Protein AF-A0A9P3LMH1-F1 (afdb_monomer)

Secondary structure (DSSP, 8-state):
-PPP--S---EEEEES--SSHHHHHHHHTTTT-STT---EEEEE--GGGTT--TTS--S----------------PPPPPPPPHHHHHHHHHHHHHTTTTTTSTT--------PPPPP-TTSTTTTHHHHHH-SS-HHHHHHHHHT--GGGGSGGGS---

pLDDT: mean 74.96, std 19.26, range [33.69, 95.25]

Foldseek 3Di:
DDDDLDPDAQEAEAEEQDQAPVVQVVSQVSHPPDPPGHHYYHYHYDLVLQLDQQPPPPDDDPPPPPPDDPDDDDDPDDPDDDDPVSVVSSVVRSLQLPSCDPHPVNSPDQDPDDQRDQDCPDSHRRSSSLSSGSDDSVVVVCCSPVVDCVVVVPVPPDDD

Radius of gyration: 19.28 Å; Cα contacts (8 Å, |Δi|>4): 158; chains: 1; bounding box: 40×36×68 Å

Nearest PDB structures (foldseek):
  5vu3-assembly2_B  TM=3.969E-01  e=2.139E+00  Enterobacter cloacae subsp. cloacae ATCC 13047
  6l19-assembly1_B  TM=3.923E-01  e=4.124E+00  Enterobacter asburiae

Organism: NCBI:txid48140

Sequence (160 aa):
MQGCNIHDINVVVQWKLPGTLSNFIQRAGHAARGSDRRGLAVLLVEPSVYPIILGETITGKQRRKRGKRRGKGKQAAAPPPRTKEESAESKAYARLHGGERGGIGRRDIVFAGVQTSLNLNADDEGLCTFVQTTQCRRKVWVEVFDGNPEHLRESHIAAP

Mean predicted aligned error: 12.55 Å

InterPro domains:
  IPR027417 P-loop containing nucleoside triphosphate hydrolase [G3DSA:3.40.50.300] (1-158)
  IPR027417 P-loop containing nucleoside triphosphate hydrolase [SSF52540] (2-48)

Solvent-accessible surface area (backbone atoms only — not comparable to full-atom values): 10271 Å² total; per-residue (Å²): 131,85,77,85,86,70,78,86,33,46,66,31,77,41,76,47,80,61,77,28,33,65,64,45,52,58,51,37,59,46,20,27,74,49,98,91,49,77,46,44,65,45,80,45,68,63,67,83,59,34,45,61,69,75,84,78,68,92,64,92,68,81,81,72,83,73,75,94,68,95,68,97,70,83,84,74,77,76,78,82,84,76,52,74,63,60,56,48,50,29,49,53,48,9,50,58,31,42,57,42,43,86,39,97,81,61,50,63,78,73,50,96,62,90,68,64,63,76,43,73,87,41,89,31,50,29,36,68,36,57,64,36,40,59,63,64,58,66,57,54,47,42,58,70,76,60,73,54,82,70,74,71,66,63,79,79,73,81,78,135

Structure (mmCIF, N/CA/C/O backbone):
data_AF-A0A9P3LMH1-F1
#
_entry.id   AF-A0A9P3LMH1-F1
#
loop_
_atom_site.group_PDB
_atom_site.id
_atom_site.type_symbol
_atom_site.label_atom_id
_atom_site.label_alt_id
_atom_site.label_comp_id
_atom_site.label_asym_id
_atom_site.label_entity_id
_atom_site.label_seq_id
_atom_site.pdbx_PDB_ins_code
_atom_site.Cartn_x
_atom_site.Cartn_y
_atom_site.Cartn_z
_atom_site.occupancy
_atom_site.B_iso_or_equiv
_atom_site.auth_seq_id
_atom_site.auth_comp_id
_atom_site.auth_asym_id
_atom_site.auth_atom_id
_atom_site.pdbx_PDB_model_num
ATOM 1 N N . MET A 1 1 ? -21.937 16.255 2.692 1.00 36.47 1 MET A N 1
ATOM 2 C CA . MET A 1 1 ? -22.901 15.325 3.318 1.00 36.47 1 MET A CA 1
ATOM 3 C C . MET A 1 1 ? -22.155 14.512 4.357 1.00 36.47 1 MET A C 1
ATOM 5 O O . MET A 1 1 ? -21.104 13.979 4.025 1.00 36.47 1 MET A O 1
ATOM 9 N N . GLN A 1 2 ? -22.643 14.467 5.593 1.00 58.66 2 GLN A N 1
ATOM 10 C CA . GLN A 1 2 ? -22.086 13.595 6.629 1.00 58.66 2 GLN A CA 1
ATOM 11 C C . GLN A 1 2 ? -22.596 12.170 6.372 1.00 58.66 2 GLN A C 1
ATOM 13 O O . GLN A 1 2 ? -23.788 11.973 6.146 1.00 58.66 2 GLN A O 1
ATOM 18 N N . GLY A 1 3 ? -21.682 11.202 6.287 1.00 64.19 3 GLY A N 1
ATOM 19 C CA . GLY A 1 3 ? -22.019 9.803 6.023 1.00 64.19 3 GLY A CA 1
ATOM 20 C C . GLY A 1 3 ? -22.787 9.175 7.187 1.00 64.19 3 GLY A C 1
ATOM 21 O O . GLY A 1 3 ? -22.566 9.524 8.343 1.00 64.19 3 GLY A O 1
ATOM 22 N N . CYS A 1 4 ? -23.689 8.244 6.877 1.00 69.31 4 CYS A N 1
ATOM 23 C CA . CYS A 1 4 ? -24.412 7.466 7.879 1.00 69.31 4 CYS A CA 1
ATOM 24 C C . CYS A 1 4 ? -23.428 6.590 8.678 1.00 69.31 4 CYS A C 1
ATOM 26 O O . CYS A 1 4 ? -22.604 5.885 8.092 1.00 69.31 4 CYS A O 1
ATOM 28 N N . ASN A 1 5 ? -23.496 6.651 10.011 1.00 73.12 5 ASN A N 1
ATOM 29 C CA . ASN A 1 5 ? -22.673 5.835 10.899 1.00 73.12 5 ASN A CA 1
ATOM 30 C C . ASN A 1 5 ? -23.270 4.427 11.011 1.00 73.12 5 ASN A C 1
ATOM 32 O O . ASN A 1 5 ? -24.232 4.213 11.743 1.00 73.12 5 ASN A O 1
ATOM 36 N N . ILE A 1 6 ? -22.699 3.476 10.278 1.00 77.50 6 ILE A N 1
ATOM 37 C CA . ILE A 1 6 ? -23.088 2.068 10.364 1.00 77.50 6 ILE A CA 1
ATOM 38 C C . ILE A 1 6 ? -22.314 1.444 11.526 1.00 77.50 6 ILE A C 1
ATOM 40 O O . ILE A 1 6 ? -2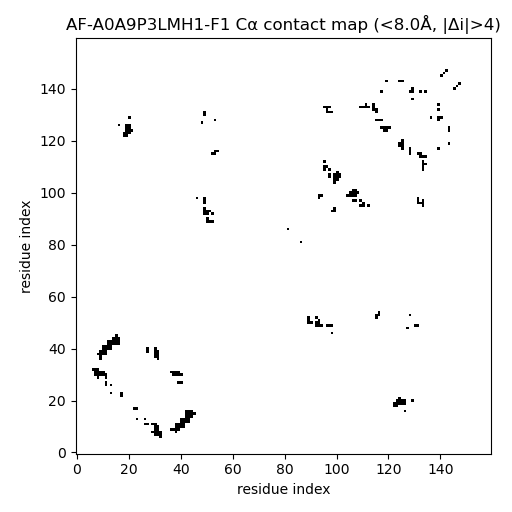1.082 1.373 11.500 1.00 77.50 6 ILE A O 1
ATOM 44 N N . HIS A 1 7 ? -23.044 1.027 12.554 1.00 73.50 7 HIS A N 1
ATOM 45 C CA . HIS A 1 7 ? -22.484 0.276 13.670 1.00 73.50 7 HIS A CA 1
ATOM 46 C C . HIS A 1 7 ? -22.132 -1.154 13.220 1.00 73.50 7 HIS A C 1
ATOM 48 O O . HIS A 1 7 ? -22.687 -1.661 12.249 1.00 73.50 7 HIS A O 1
ATOM 54 N N . ASP A 1 8 ? -21.195 -1.796 13.918 1.00 79.56 8 ASP A N 1
ATOM 55 C CA . ASP A 1 8 ? -20.908 -3.233 13.781 1.00 79.56 8 ASP A CA 1
ATOM 56 C C . ASP A 1 8 ? -20.299 -3.704 12.448 1.00 79.56 8 ASP A C 1
ATOM 58 O O . ASP A 1 8 ? -20.473 -4.848 12.036 1.00 79.56 8 ASP A O 1
ATOM 62 N N . ILE A 1 9 ? -19.508 -2.867 11.775 1.00 87.56 9 ILE A N 1
ATOM 63 C CA . ILE A 1 9 ? -18.751 -3.324 10.602 1.00 87.56 9 ILE A CA 1
ATOM 64 C C . ILE A 1 9 ? -17.554 -4.168 11.060 1.00 87.56 9 ILE A C 1
ATOM 66 O O . ILE A 1 9 ? -16.615 -3.648 11.656 1.00 87.56 9 ILE A O 1
ATOM 70 N N . ASN A 1 10 ? -17.532 -5.463 10.741 1.00 90.12 10 ASN A N 1
ATOM 71 C CA . ASN A 1 10 ? -16.363 -6.320 10.990 1.00 90.12 10 ASN A CA 1
ATOM 72 C C . ASN A 1 10 ? -15.321 -6.257 9.867 1.00 90.12 10 ASN A C 1
ATOM 74 O O . ASN A 1 10 ? -14.128 -6.432 10.117 1.00 90.12 10 ASN A O 1
ATOM 78 N N . VAL A 1 11 ? -15.760 -6.033 8.626 1.00 93.00 11 VAL A N 1
ATOM 79 C CA . VAL A 1 11 ? -14.894 -6.087 7.446 1.00 93.00 11 VAL A CA 1
ATOM 80 C C . VAL A 1 11 ? -15.155 -4.896 6.540 1.00 93.00 11 VAL A C 1
ATOM 82 O O . VAL A 1 11 ? -16.292 -4.626 6.161 1.00 93.00 11 VAL A O 1
ATOM 85 N N . VAL A 1 12 ? -14.083 -4.218 6.143 1.00 93.00 12 VAL A N 1
ATOM 86 C CA . VAL A 1 12 ? -14.101 -3.170 5.124 1.00 93.00 12 VAL A CA 1
ATOM 87 C C . VAL A 1 12 ? -13.293 -3.654 3.935 1.00 93.00 12 VAL A C 1
ATOM 89 O O . VAL A 1 12 ? -12.096 -3.909 4.049 1.00 93.00 12 VAL A O 1
ATOM 92 N N . VAL A 1 13 ? -13.940 -3.761 2.778 1.00 95.12 13 VAL A N 1
ATOM 93 C CA . VAL A 1 13 ? -13.266 -4.075 1.517 1.00 95.12 13 VAL A CA 1
ATOM 94 C C . VAL A 1 13 ? -13.266 -2.828 0.646 1.00 95.12 13 VAL A C 1
ATOM 96 O O . VAL A 1 13 ? -14.302 -2.394 0.146 1.00 95.12 13 VAL A O 1
ATOM 99 N N . GLN A 1 14 ? -12.087 -2.247 0.455 1.00 95.25 14 GLN A N 1
ATOM 100 C CA . GLN A 1 14 ? -11.874 -1.139 -0.459 1.00 95.25 14 GLN A CA 1
ATOM 101 C C . GLN A 1 14 ? -11.471 -1.690 -1.828 1.00 95.25 14 GLN A C 1
ATOM 103 O O . GLN A 1 14 ? -10.375 -2.221 -2.005 1.00 95.25 14 GLN A O 1
ATOM 108 N N . TRP A 1 15 ? -12.354 -1.542 -2.815 1.00 93.62 15 TRP A N 1
ATOM 109 C CA . TRP A 1 15 ? -12.043 -1.838 -4.212 1.00 93.62 15 TRP A CA 1
ATOM 110 C C . TRP A 1 15 ? -11.380 -0.638 -4.888 1.00 93.62 15 TRP A C 1
ATOM 112 O O . TRP A 1 15 ? -11.916 0.471 -4.835 1.00 93.62 15 TRP A O 1
ATOM 122 N N . LYS A 1 16 ? -10.262 -0.883 -5.581 1.00 90.38 16 LYS A N 1
ATOM 123 C CA . LYS A 1 16 ? -9.396 0.126 -6.213 1.00 90.38 16 LYS A CA 1
ATOM 124 C C . LYS A 1 16 ? -8.760 1.089 -5.214 1.00 90.38 16 LYS A C 1
ATOM 126 O O . LYS A 1 16 ? -9.196 1.233 -4.073 1.00 90.38 16 LYS A O 1
ATOM 131 N N . LEU A 1 17 ? -7.723 1.777 -5.689 1.00 90.31 17 LEU A N 1
ATOM 132 C CA . LEU A 1 17 ? -7.087 2.843 -4.931 1.00 90.31 17 LEU A CA 1
ATOM 133 C C . LEU A 1 17 ? -8.087 3.979 -4.674 1.00 90.31 17 LEU A C 1
ATOM 135 O O . LEU A 1 17 ? -8.677 4.488 -5.636 1.00 90.31 17 LEU A O 1
ATOM 139 N N . PRO A 1 18 ? -8.289 4.383 -3.409 1.00 92.06 18 PRO A N 1
ATOM 140 C CA . PRO A 1 18 ? -8.939 5.649 -3.112 1.00 92.06 18 PRO A CA 1
ATOM 141 C C . PRO A 1 18 ? -8.068 6.826 -3.568 1.00 92.06 18 PRO A C 1
ATOM 143 O O . PRO A 1 18 ? -6.934 6.648 -4.001 1.00 92.06 18 PRO A O 1
ATOM 146 N N . GLY A 1 19 ? -8.620 8.040 -3.492 1.00 89.31 19 GLY A N 1
ATOM 147 C CA . GLY A 1 19 ? -7.892 9.244 -3.898 1.00 89.31 19 GLY A CA 1
ATOM 148 C C . GLY A 1 19 ? -6.639 9.497 -3.062 1.00 89.31 19 GLY A C 1
ATOM 149 O O . GLY A 1 19 ? -5.652 9.965 -3.609 1.00 89.31 19 GLY A O 1
ATOM 150 N N . THR A 1 20 ? -6.678 9.147 -1.773 1.00 92.88 20 THR A N 1
ATOM 151 C CA . THR A 1 20 ? -5.577 9.370 -0.828 1.00 92.88 20 THR A CA 1
ATOM 152 C C . THR A 1 20 ? -5.471 8.246 0.200 1.00 92.88 20 THR A C 1
ATOM 154 O O . THR A 1 20 ? -6.425 7.473 0.381 1.00 92.88 20 THR A O 1
ATOM 157 N N . LEU A 1 21 ? -4.336 8.157 0.898 1.00 92.56 21 LEU A N 1
ATOM 158 C CA . LEU A 1 21 ? -4.155 7.212 1.999 1.00 92.56 21 LEU A CA 1
ATOM 159 C C . LEU A 1 21 ? -5.115 7.497 3.165 1.00 92.56 21 LEU A C 1
ATOM 161 O O . LEU A 1 21 ? -5.736 6.558 3.664 1.00 92.56 21 LEU A O 1
ATOM 165 N N . SER A 1 22 ? -5.346 8.760 3.534 1.00 92.12 22 SER A N 1
ATOM 166 C CA . SER A 1 22 ? -6.313 9.138 4.579 1.00 92.12 22 SER A CA 1
ATOM 167 C C . SER A 1 22 ? -7.711 8.605 4.294 1.00 92.12 22 SER A C 1
ATOM 169 O O . SER A 1 22 ? -8.362 8.057 5.181 1.00 92.12 22 SER A O 1
ATOM 171 N N . ASN A 1 23 ? -8.158 8.684 3.037 1.00 92.31 23 ASN A N 1
ATOM 172 C CA . ASN A 1 23 ? -9.454 8.139 2.635 1.00 92.31 23 ASN A CA 1
ATOM 173 C C . ASN A 1 23 ? -9.546 6.624 2.873 1.00 92.31 23 ASN A C 1
ATOM 175 O O . ASN A 1 23 ? -10.614 6.123 3.226 1.00 92.31 23 ASN A O 1
ATOM 179 N N . PHE A 1 24 ? -8.452 5.883 2.670 1.00 93.62 24 PHE A N 1
ATOM 180 C CA . PHE A 1 24 ? -8.409 4.459 2.997 1.00 93.62 24 PHE A CA 1
ATOM 181 C C . PHE A 1 24 ? -8.434 4.232 4.509 1.00 93.62 24 PHE A C 1
ATOM 183 O O . PHE A 1 24 ? -9.238 3.431 4.978 1.00 93.62 24 PHE A O 1
ATOM 190 N N . ILE A 1 25 ? -7.591 4.938 5.268 1.00 92.00 25 ILE A N 1
ATOM 191 C CA . ILE A 1 25 ? -7.462 4.756 6.720 1.00 92.00 25 ILE A CA 1
ATOM 192 C C . ILE A 1 25 ? -8.764 5.100 7.443 1.00 92.00 25 ILE A C 1
ATOM 194 O O . ILE A 1 25 ? -9.202 4.338 8.298 1.00 92.00 25 ILE A O 1
ATOM 198 N N . GLN A 1 26 ? -9.446 6.175 7.048 1.00 89.94 26 GLN A N 1
ATOM 199 C CA . GLN A 1 26 ? -10.761 6.520 7.591 1.00 89.94 26 GLN A CA 1
ATOM 200 C C . GLN A 1 26 ? -11.778 5.398 7.348 1.00 89.94 26 GLN A C 1
ATOM 202 O O . GLN A 1 26 ? -12.493 5.008 8.267 1.00 89.94 26 GLN A O 1
ATOM 207 N N . ARG A 1 27 ? -11.800 4.817 6.137 1.00 90.75 27 ARG A N 1
ATOM 208 C CA . ARG A 1 27 ? -12.651 3.658 5.811 1.00 90.75 27 ARG A CA 1
ATOM 209 C C . ARG A 1 27 ? -12.276 2.436 6.637 1.00 90.75 27 ARG A C 1
ATOM 211 O O . ARG A 1 27 ? -13.156 1.805 7.203 1.00 90.75 27 ARG A O 1
ATOM 218 N N . ALA A 1 28 ? -10.988 2.125 6.738 1.00 90.56 28 ALA A N 1
ATOM 219 C CA . ALA A 1 28 ? -10.481 1.026 7.550 1.00 90.56 28 ALA A CA 1
ATOM 220 C C . ALA A 1 28 ? -10.845 1.197 9.035 1.00 90.56 28 ALA A C 1
ATOM 222 O O . ALA A 1 28 ? -11.202 0.219 9.679 1.00 90.56 28 ALA A O 1
ATOM 223 N N . GLY A 1 29 ? -10.847 2.432 9.544 1.00 88.31 29 GLY A N 1
ATOM 224 C CA . GLY A 1 29 ? -11.252 2.778 10.909 1.00 88.31 29 GLY A CA 1
ATOM 225 C C . GLY A 1 29 ? -12.746 2.604 11.203 1.00 88.31 29 GLY A C 1
ATOM 226 O O . GLY A 1 29 ? -13.149 2.669 12.363 1.00 88.31 29 GLY A O 1
ATOM 227 N N . HIS A 1 30 ? -13.581 2.357 10.187 1.00 86.44 30 HIS A N 1
ATOM 228 C CA . HIS A 1 30 ? -14.950 1.891 10.416 1.00 86.44 30 HIS A CA 1
ATOM 229 C C . HIS A 1 30 ? -15.009 0.401 10.774 1.00 86.44 30 HIS A C 1
ATOM 231 O O . HIS A 1 30 ? -15.976 -0.014 11.412 1.00 86.44 30 HIS A O 1
ATOM 237 N N . ALA A 1 31 ? -14.001 -0.398 10.402 1.00 89.44 31 ALA A N 1
ATOM 238 C CA . ALA A 1 31 ? -13.932 -1.793 10.815 1.00 89.44 31 ALA A CA 1
ATOM 239 C C . ALA A 1 31 ? -13.631 -1.877 12.319 1.00 89.44 31 ALA A C 1
ATOM 241 O O . ALA A 1 31 ? -12.673 -1.280 12.801 1.00 89.44 31 ALA A O 1
ATOM 242 N N . ALA A 1 32 ? -14.439 -2.647 13.046 1.00 79.94 32 ALA A N 1
ATOM 243 C CA . ALA A 1 32 ? -14.337 -2.874 14.484 1.00 79.94 32 ALA A CA 1
ATOM 244 C C . ALA A 1 32 ? -14.276 -1.598 15.334 1.00 79.94 32 ALA A C 1
ATOM 246 O O . ALA A 1 32 ? -13.415 -1.439 16.197 1.00 79.94 32 ALA A O 1
ATOM 247 N N . ARG A 1 33 ? -15.258 -0.709 15.153 1.00 74.81 33 ARG A N 1
ATOM 248 C CA . ARG A 1 33 ? -15.560 0.325 16.151 1.00 74.81 33 ARG A CA 1
ATOM 249 C C . ARG A 1 33 ? -16.047 -0.329 17.455 1.00 74.81 33 ARG A C 1
ATOM 251 O O . ARG A 1 33 ? -17.237 -0.572 17.616 1.00 74.81 33 ARG A O 1
ATOM 258 N N . GLY A 1 34 ? -15.116 -0.641 18.355 1.00 71.44 34 GLY A N 1
ATOM 259 C CA . GLY A 1 34 ? -15.367 -1.206 19.685 1.00 71.44 34 GLY A CA 1
ATOM 260 C C . GLY A 1 34 ? -14.107 -1.853 20.262 1.00 71.44 34 GLY A C 1
ATOM 261 O O . GLY A 1 34 ? -13.391 -2.545 19.545 1.00 71.44 34 GLY A O 1
ATOM 262 N N . SER A 1 35 ? -13.825 -1.635 21.549 1.00 72.44 35 SER A N 1
ATOM 263 C CA . SER A 1 35 ? -12.603 -2.119 22.214 1.00 72.44 35 SER A CA 1
ATOM 264 C C . SER A 1 35 ? -12.498 -3.647 22.309 1.00 72.44 35 SER A C 1
ATOM 266 O O . SER A 1 35 ? -11.393 -4.156 22.477 1.00 72.44 35 SER A O 1
ATOM 268 N N . ASP A 1 36 ? -13.608 -4.382 22.166 1.00 84.31 36 ASP A N 1
ATOM 269 C CA . ASP A 1 36 ? -13.629 -5.854 22.195 1.00 84.31 36 ASP A CA 1
ATOM 270 C C . ASP A 1 36 ? -13.618 -6.516 20.804 1.00 84.31 36 ASP A C 1
ATOM 272 O O . ASP A 1 36 ? -13.604 -7.745 20.696 1.00 84.31 36 ASP A O 1
ATOM 276 N N . ARG A 1 37 ? -13.590 -5.723 19.722 1.00 80.38 37 ARG A N 1
ATOM 277 C CA . ARG A 1 37 ? -13.770 -6.234 18.357 1.00 80.38 37 ARG A CA 1
ATOM 278 C C . ARG A 1 37 ? -12.486 -6.195 17.555 1.00 80.38 37 ARG A C 1
ATOM 280 O O . ARG A 1 37 ? -11.687 -5.269 17.634 1.00 80.38 37 ARG A O 1
ATOM 287 N N . ARG A 1 38 ? -12.315 -7.208 16.706 1.00 86.31 38 ARG A N 1
ATOM 288 C CA . ARG A 1 38 ? -11.261 -7.243 15.687 1.00 86.31 38 ARG A CA 1
ATOM 289 C C . ARG A 1 38 ? -11.880 -6.980 14.326 1.00 86.31 38 ARG A C 1
ATOM 291 O O . ARG A 1 38 ? -12.867 -7.617 13.959 1.00 86.31 38 ARG A O 1
ATOM 298 N N . GLY A 1 39 ? -11.301 -6.030 13.604 1.00 89.25 39 GLY A N 1
ATOM 299 C CA . GLY A 1 39 ? -11.754 -5.609 12.285 1.00 89.25 39 GLY A CA 1
ATOM 300 C C . GLY A 1 39 ? -10.733 -5.983 11.227 1.00 89.25 39 GLY A C 1
ATOM 301 O O . GLY A 1 39 ? -9.530 -5.984 11.494 1.00 89.25 39 GLY A O 1
ATOM 302 N N . LEU A 1 40 ? -11.204 -6.291 10.023 1.00 91.69 40 LEU A N 1
ATOM 303 C CA . LEU A 1 40 ? -10.345 -6.534 8.871 1.00 91.69 40 LEU A CA 1
ATOM 304 C C . LEU A 1 40 ? -10.582 -5.461 7.810 1.00 91.69 40 LEU A C 1
ATOM 306 O O . LEU A 1 40 ? -11.698 -5.291 7.325 1.00 91.69 40 LEU A O 1
ATOM 310 N N . ALA A 1 41 ? -9.516 -4.777 7.406 1.00 93.19 41 ALA A N 1
ATOM 311 C CA . ALA A 1 41 ? -9.532 -3.879 6.260 1.00 93.19 41 ALA A CA 1
ATOM 312 C C . ALA A 1 41 ? -8.735 -4.502 5.108 1.00 93.19 41 ALA A C 1
ATOM 314 O O . ALA A 1 41 ? -7.544 -4.782 5.243 1.00 93.19 41 ALA A O 1
ATOM 315 N N . VAL A 1 42 ? -9.393 -4.709 3.970 1.00 93.69 42 VAL A N 1
ATOM 316 C CA . VAL A 1 42 ? -8.796 -5.272 2.755 1.00 93.69 42 VAL A CA 1
ATOM 317 C C . VAL A 1 42 ? -8.783 -4.202 1.673 1.00 93.69 42 VAL A C 1
ATOM 319 O O . VAL A 1 42 ? -9.829 -3.666 1.315 1.00 93.69 42 VAL A O 1
ATOM 322 N N . LEU A 1 43 ? -7.606 -3.910 1.122 1.00 94.06 43 LEU A N 1
ATOM 323 C CA . LEU A 1 43 ? -7.446 -3.031 -0.034 1.00 94.06 43 LEU A CA 1
ATOM 324 C C . LEU A 1 43 ? -7.135 -3.872 -1.274 1.00 94.06 43 LEU A C 1
ATOM 326 O O . LEU A 1 43 ? -6.064 -4.466 -1.374 1.00 94.06 43 LEU A O 1
ATOM 330 N N . LEU A 1 44 ? -8.068 -3.911 -2.224 1.00 92.62 44 LEU A N 1
ATOM 331 C CA . LEU A 1 44 ? -7.908 -4.610 -3.496 1.00 92.62 44 LEU A CA 1
ATOM 332 C C . LEU A 1 44 ? -7.423 -3.632 -4.568 1.00 92.62 44 LEU A C 1
ATOM 334 O O . LEU A 1 44 ? -8.120 -2.675 -4.916 1.00 92.62 44 LEU A O 1
ATOM 338 N N . VAL A 1 45 ? -6.230 -3.882 -5.106 1.00 91.38 45 VAL A N 1
ATOM 339 C CA . VAL A 1 45 ? -5.531 -2.964 -6.014 1.00 91.38 45 VAL A CA 1
ATOM 340 C C . VAL A 1 45 ? -5.352 -3.586 -7.398 1.00 91.38 45 VAL A C 1
ATOM 342 O O . VAL A 1 45 ? -5.126 -4.786 -7.527 1.00 91.38 45 VAL A O 1
ATOM 345 N N . GLU A 1 46 ? -5.442 -2.768 -8.453 1.00 90.12 46 GLU A N 1
ATOM 346 C CA . GLU A 1 46 ? -5.157 -3.227 -9.816 1.00 90.12 46 GLU A CA 1
ATOM 347 C C . GLU A 1 46 ? -3.651 -3.541 -9.987 1.00 90.12 46 GLU A C 1
ATOM 349 O O . GLU A 1 46 ? -2.811 -2.748 -9.550 1.00 90.12 46 GLU A O 1
ATOM 354 N N . PRO A 1 47 ? -3.274 -4.619 -10.706 1.00 87.00 47 PRO A N 1
ATOM 355 C CA . PRO A 1 47 ? -1.869 -4.990 -10.919 1.00 87.00 47 PRO A CA 1
ATOM 356 C C . PRO A 1 47 ? -1.001 -3.885 -11.537 1.00 87.00 47 PRO A C 1
ATOM 358 O O . PRO A 1 47 ? 0.210 -3.852 -11.336 1.00 87.00 47 PRO A O 1
ATOM 361 N N . SER A 1 48 ? -1.611 -2.945 -12.267 1.00 86.94 48 SER A N 1
ATOM 362 C CA . SER A 1 48 ? -0.920 -1.817 -12.900 1.00 86.94 48 SER A CA 1
ATOM 363 C C . SER A 1 48 ? -0.324 -0.804 -11.924 1.00 86.94 48 SER A C 1
ATOM 365 O O . SER A 1 48 ? 0.400 0.081 -12.370 1.00 86.94 48 SER A O 1
ATOM 367 N N . VAL A 1 49 ? -0.624 -0.905 -10.627 1.00 88.06 49 VAL A N 1
ATOM 368 C CA . VAL A 1 49 ? -0.046 -0.036 -9.592 1.00 88.06 49 VAL A CA 1
ATOM 369 C C . VAL A 1 49 ? 1.363 -0.483 -9.212 1.00 88.06 49 VAL A C 1
ATOM 371 O O . VAL A 1 49 ? 2.223 0.351 -8.973 1.00 88.06 49 VAL A O 1
ATOM 374 N N . TYR A 1 50 ? 1.645 -1.784 -9.209 1.00 88.38 50 TYR A N 1
ATOM 375 C CA . TYR A 1 50 ? 2.946 -2.323 -8.809 1.00 88.38 50 TYR A CA 1
ATOM 376 C C . TYR A 1 50 ? 4.151 -1.946 -9.690 1.00 88.38 50 TYR A C 1
ATOM 378 O O . TYR A 1 50 ? 5.224 -1.796 -9.123 1.00 88.38 50 TYR A O 1
ATOM 386 N N . PRO A 1 51 ? 4.048 -1.757 -11.022 1.00 85.75 51 PRO A N 1
ATOM 387 C CA . PRO A 1 51 ? 5.189 -1.352 -11.852 1.00 85.75 51 PRO A CA 1
ATOM 388 C C . PRO A 1 51 ? 5.526 0.151 -11.787 1.00 85.75 51 PRO A C 1
ATOM 390 O O . PRO A 1 51 ? 6.297 0.629 -12.616 1.00 85.75 51 PRO A O 1
ATOM 393 N N . ILE A 1 52 ? 4.910 0.927 -10.889 1.00 80.88 52 ILE A N 1
ATOM 394 C CA . ILE A 1 52 ? 5.177 2.366 -10.765 1.00 80.88 52 ILE A CA 1
ATOM 395 C C . ILE A 1 52 ? 6.418 2.557 -9.891 1.00 80.88 52 ILE A C 1
ATOM 397 O O . ILE A 1 52 ? 6.335 2.389 -8.679 1.00 80.88 52 ILE A O 1
ATOM 401 N N . ILE A 1 53 ? 7.543 2.929 -10.499 1.00 72.50 53 ILE A N 1
ATOM 402 C CA . ILE A 1 53 ? 8.766 3.297 -9.781 1.00 72.50 53 ILE A CA 1
ATOM 403 C C . ILE A 1 53 ? 8.616 4.754 -9.327 1.00 72.50 53 ILE A C 1
ATOM 405 O O . ILE A 1 53 ? 8.657 5.683 -10.139 1.00 72.50 53 ILE A O 1
ATOM 409 N N . LEU A 1 54 ? 8.377 4.963 -8.031 1.00 65.19 54 LEU A N 1
ATOM 410 C CA . LEU A 1 54 ? 8.277 6.305 -7.453 1.00 65.19 54 LEU A CA 1
ATOM 411 C C . LEU A 1 54 ? 9.691 6.898 -7.344 1.00 65.19 54 LEU A C 1
ATOM 413 O O . LEU A 1 54 ? 10.449 6.578 -6.436 1.00 65.19 54 LEU A O 1
ATOM 417 N N . GLY A 1 55 ? 10.057 7.708 -8.337 1.00 51.50 55 GLY A N 1
ATOM 418 C CA . GLY A 1 55 ? 11.384 8.321 -8.461 1.00 51.50 55 GLY A CA 1
ATOM 419 C C . GLY A 1 55 ? 11.647 8.969 -9.824 1.00 51.50 55 GLY A C 1
ATOM 420 O O . GLY A 1 55 ? 12.417 9.916 -9.900 1.00 51.50 55 GLY A O 1
ATOM 421 N N . GLU A 1 56 ? 10.939 8.547 -10.880 1.00 47.44 56 GLU A N 1
ATOM 422 C CA . GLU A 1 56 ? 11.115 9.092 -12.244 1.00 47.44 56 GLU A CA 1
ATOM 423 C C . GLU A 1 56 ? 9.907 9.880 -12.772 1.00 47.44 56 GLU A C 1
ATOM 425 O O . GLU A 1 56 ? 9.880 10.313 -13.920 1.00 47.44 56 GLU A O 1
ATOM 430 N N . THR A 1 57 ? 8.872 10.099 -11.957 1.00 37.69 57 THR A N 1
ATOM 431 C CA . THR A 1 57 ? 7.648 10.783 -12.412 1.00 37.69 57 THR A CA 1
ATOM 432 C C . THR A 1 57 ? 7.506 12.180 -11.810 1.00 37.69 57 THR A C 1
ATOM 434 O O . THR A 1 57 ? 6.494 12.500 -11.194 1.00 37.69 57 THR A O 1
ATOM 437 N N . ILE A 1 58 ? 8.468 13.066 -12.085 1.00 40.53 58 ILE A N 1
ATOM 438 C CA . ILE A 1 58 ? 8.113 14.470 -12.340 1.00 40.53 58 ILE A CA 1
ATOM 439 C C . ILE A 1 58 ? 7.566 14.497 -13.769 1.00 40.53 58 ILE A C 1
ATOM 441 O O . ILE A 1 58 ? 8.289 14.743 -14.721 1.00 40.53 58 ILE A O 1
ATOM 445 N N . THR A 1 59 ? 6.309 14.095 -13.938 1.00 33.69 59 THR A N 1
ATOM 446 C CA . THR A 1 59 ? 5.406 14.475 -15.042 1.00 33.69 59 THR A CA 1
ATOM 447 C C . THR A 1 59 ? 4.148 13.634 -14.900 1.00 33.69 59 THR A C 1
ATOM 449 O O . THR A 1 59 ? 4.034 12.508 -15.385 1.00 33.69 59 THR A O 1
ATOM 452 N N . GLY A 1 60 ? 3.187 14.194 -14.169 1.00 39.09 60 GLY A N 1
ATOM 453 C CA . GLY A 1 60 ? 1.910 13.568 -13.881 1.00 39.09 60 GLY A CA 1
ATOM 454 C C . GLY A 1 60 ? 1.234 13.003 -15.126 1.00 39.09 60 GLY A C 1
ATOM 455 O O . GLY A 1 60 ? 0.717 13.735 -15.963 1.00 39.09 60 GLY A O 1
ATOM 456 N N . LYS A 1 61 ? 1.175 11.677 -15.216 1.00 34.38 61 LYS A N 1
ATOM 457 C CA . LYS A 1 61 ? 0.172 10.965 -16.010 1.00 34.38 61 LYS A CA 1
ATOM 458 C C . LYS A 1 61 ? -0.252 9.722 -15.246 1.00 34.38 61 LYS A C 1
ATOM 460 O O . LYS A 1 61 ? 0.039 8.595 -15.643 1.00 34.38 61 LYS A O 1
ATOM 465 N N . GLN A 1 62 ? -1.037 9.923 -14.186 1.00 41.81 62 GLN A N 1
ATOM 466 C CA . GLN A 1 62 ? -2.020 8.909 -13.820 1.00 41.81 62 GLN A CA 1
ATOM 467 C C . GLN A 1 62 ? -2.813 8.579 -15.094 1.00 41.81 62 GLN A C 1
ATOM 469 O O . GLN A 1 62 ? -3.533 9.424 -15.634 1.00 41.81 62 GLN A O 1
ATOM 474 N N . ARG A 1 63 ? -2.653 7.357 -15.620 1.00 43.59 63 ARG A N 1
ATOM 475 C CA . ARG A 1 63 ? -3.470 6.839 -16.724 1.00 43.59 63 ARG A CA 1
ATOM 476 C C . ARG A 1 63 ? -4.900 6.669 -16.218 1.00 43.59 63 ARG A C 1
ATOM 478 O O . ARG A 1 63 ? -5.340 5.567 -15.904 1.00 43.59 63 ARG A O 1
ATOM 485 N N . ARG A 1 64 ? -5.658 7.764 -16.183 1.00 37.88 64 ARG A N 1
ATOM 486 C CA . ARG A 1 64 ? -7.117 7.714 -16.112 1.00 37.88 64 ARG A CA 1
ATOM 487 C C . ARG A 1 64 ? -7.593 6.963 -17.356 1.00 37.88 64 ARG A C 1
ATOM 489 O O . ARG A 1 64 ? -7.493 7.477 -18.470 1.00 37.88 64 ARG A O 1
ATOM 496 N N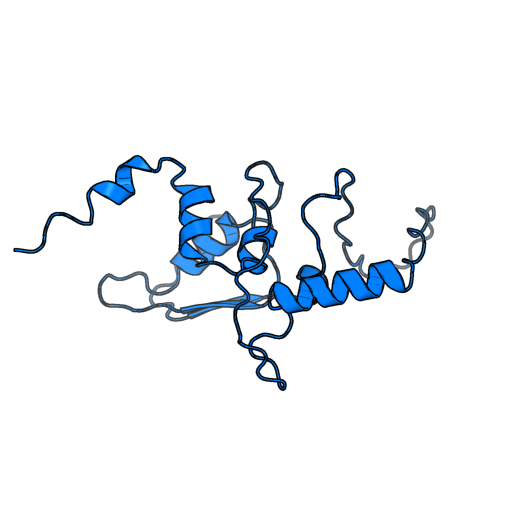 . LYS A 1 65 ? -8.100 5.735 -17.188 1.00 38.03 65 LYS A N 1
ATOM 497 C CA . LYS A 1 65 ? -8.893 5.052 -18.222 1.00 38.03 65 LYS A CA 1
ATOM 498 C C . LYS A 1 65 ? -10.129 5.915 -18.476 1.00 38.03 65 LYS A C 1
ATOM 500 O O . LYS A 1 65 ? -11.110 5.854 -17.741 1.00 38.03 65 LYS A O 1
ATOM 505 N N . ARG A 1 66 ? -10.053 6.777 -19.489 1.00 38.00 66 ARG A N 1
ATOM 506 C CA . ARG A 1 66 ? -11.172 7.597 -19.941 1.00 38.00 66 ARG A CA 1
ATOM 507 C C . ARG A 1 66 ? -12.195 6.647 -20.560 1.00 38.00 66 ARG A C 1
ATOM 509 O O . ARG A 1 66 ? -11.906 5.986 -21.555 1.00 38.00 66 ARG A O 1
ATOM 516 N N . GLY A 1 67 ? -13.361 6.540 -19.924 1.00 39.72 67 GLY A N 1
ATOM 517 C CA . GLY A 1 67 ? -14.504 5.815 -20.467 1.00 39.72 67 GLY A CA 1
ATOM 518 C C . GLY A 1 67 ? -14.773 6.252 -21.908 1.00 39.72 67 GLY A C 1
ATOM 519 O O . GLY A 1 67 ? -14.635 7.428 -22.255 1.00 39.72 67 GLY A O 1
ATOM 520 N N . LYS A 1 68 ? -15.108 5.280 -22.753 1.00 38.25 68 LYS A N 1
ATOM 521 C CA . LYS A 1 68 ? -15.320 5.418 -24.195 1.00 38.25 68 LYS A CA 1
ATOM 522 C C . LYS A 1 68 ? -16.543 6.310 -24.468 1.00 38.25 68 LYS A C 1
ATOM 524 O O . LYS A 1 68 ? -17.630 5.810 -24.720 1.00 38.25 68 LYS A O 1
ATOM 529 N N . ARG A 1 69 ? -16.385 7.637 -24.423 1.00 40.97 69 ARG A N 1
ATOM 530 C CA . ARG A 1 69 ? -17.349 8.585 -25.009 1.00 40.97 69 ARG A CA 1
ATOM 531 C C . ARG A 1 69 ? -16.821 8.993 -26.382 1.00 40.97 69 ARG A C 1
ATOM 533 O O . ARG A 1 69 ? -15.793 9.659 -26.479 1.00 40.97 69 ARG A O 1
ATOM 540 N N . ARG A 1 70 ? -17.509 8.540 -27.438 1.00 41.78 70 ARG A N 1
ATOM 541 C CA . ARG A 1 70 ? -17.336 9.020 -28.819 1.00 41.78 70 ARG A CA 1
ATOM 542 C C . ARG A 1 70 ? -17.592 10.529 -28.805 1.00 41.78 70 ARG A C 1
ATOM 544 O O . ARG A 1 70 ? -18.721 10.956 -28.612 1.00 41.78 70 ARG A O 1
ATOM 551 N N . GLY A 1 71 ? -16.536 11.316 -28.953 1.00 38.88 71 GLY A N 1
ATOM 552 C CA . GLY A 1 71 ? -16.590 12.771 -29.024 1.00 38.88 71 GLY A CA 1
ATOM 553 C C . GLY A 1 71 ? -15.363 13.264 -29.775 1.00 38.88 71 GLY A C 1
ATOM 554 O O . GLY A 1 71 ? -14.235 13.048 -29.343 1.00 38.88 71 GLY A O 1
ATOM 555 N N . LYS A 1 72 ? -15.603 13.845 -30.948 1.00 42.19 72 LYS A N 1
ATOM 556 C CA . LYS A 1 72 ? -14.616 14.347 -31.907 1.00 42.19 72 LYS A CA 1
ATOM 557 C C . LYS A 1 72 ? -13.893 15.544 -31.266 1.00 42.19 72 LYS A C 1
ATOM 559 O O . LYS A 1 72 ? -14.484 16.606 -31.130 1.00 42.19 72 LYS A O 1
ATOM 564 N N . GLY A 1 73 ? -12.650 15.371 -30.814 1.00 40.19 73 GLY A N 1
ATOM 565 C CA . GLY A 1 73 ? -11.884 16.452 -30.184 1.00 40.19 73 GLY A CA 1
ATOM 566 C C . GLY A 1 73 ? -10.422 16.084 -29.928 1.00 40.19 73 GLY A C 1
ATOM 567 O O . GLY A 1 73 ? -10.15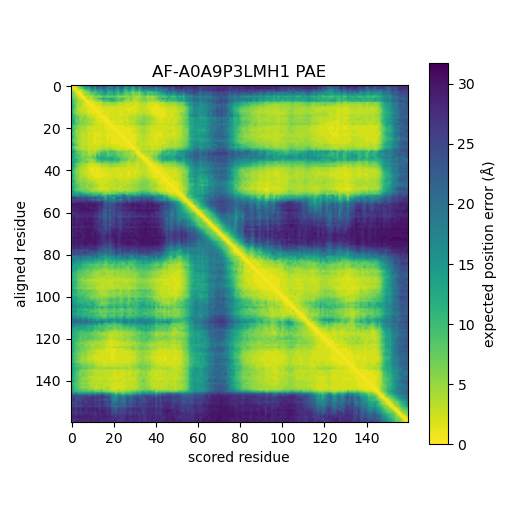8 15.149 -29.179 1.00 40.19 73 GLY A O 1
ATOM 568 N N . LYS A 1 74 ? -9.523 16.821 -30.599 1.00 40.06 74 LYS A N 1
ATOM 569 C CA . LYS A 1 74 ? -8.053 16.935 -30.469 1.00 40.06 74 LYS A CA 1
ATOM 570 C C . LYS A 1 74 ? -7.341 15.785 -29.732 1.00 40.06 74 LYS A C 1
ATOM 572 O O . LYS A 1 74 ? -7.366 15.686 -28.508 1.00 40.06 74 LYS A O 1
ATOM 577 N N . GLN A 1 75 ? -6.666 14.943 -30.515 1.00 42.38 75 GLN A N 1
ATOM 578 C CA . GLN A 1 75 ? -5.819 13.854 -30.036 1.00 42.38 75 GLN A CA 1
ATOM 579 C C . GLN A 1 75 ? -4.643 14.434 -29.237 1.00 42.38 75 GLN A C 1
ATOM 581 O O . GLN A 1 75 ? -3.720 15.008 -29.806 1.00 42.38 75 GLN A O 1
ATOM 586 N N . ALA A 1 76 ? -4.676 14.291 -27.912 1.00 45.97 76 ALA A N 1
ATOM 587 C CA . ALA A 1 76 ? -3.451 14.351 -27.130 1.00 45.97 76 ALA A CA 1
ATOM 588 C C . ALA A 1 76 ? -2.607 13.140 -27.544 1.00 45.97 76 ALA A C 1
ATOM 590 O O . ALA A 1 76 ? -3.097 12.009 -27.477 1.00 45.97 76 ALA A O 1
ATOM 591 N N . ALA A 1 77 ? -1.387 13.391 -28.021 1.00 48.91 77 ALA A N 1
ATOM 592 C CA . ALA A 1 77 ? -0.471 12.358 -28.483 1.00 48.91 77 ALA A CA 1
ATOM 593 C C . ALA A 1 77 ? -0.358 11.238 -27.438 1.00 48.91 77 ALA A C 1
ATOM 595 O O . ALA A 1 77 ? -0.130 11.491 -26.248 1.00 48.91 77 ALA A O 1
ATOM 596 N N . ALA A 1 78 ? -0.567 9.998 -27.887 1.00 52.91 78 ALA A N 1
ATOM 597 C CA . ALA A 1 78 ? -0.296 8.832 -27.065 1.00 52.91 78 ALA A CA 1
ATOM 598 C C . ALA A 1 78 ? 1.188 8.867 -26.654 1.00 52.91 78 ALA A C 1
ATOM 600 O O . ALA A 1 78 ? 2.029 9.211 -27.486 1.00 52.91 78 ALA A O 1
ATOM 601 N N . PRO A 1 79 ? 1.526 8.559 -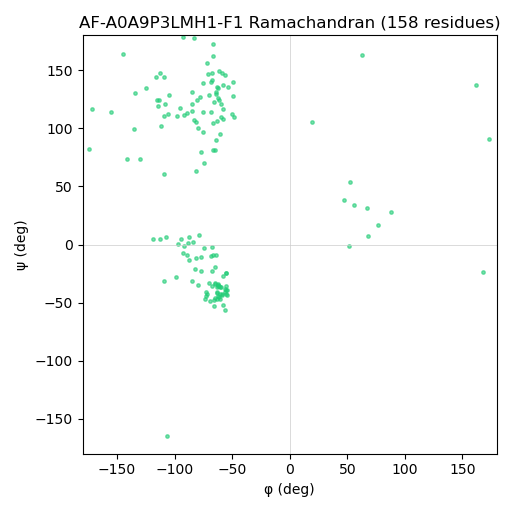25.389 1.00 59.25 79 PRO A N 1
ATOM 602 C CA . PRO A 1 79 ? 2.924 8.440 -25.000 1.00 59.25 79 PRO A CA 1
ATOM 603 C C . PRO A 1 79 ? 3.610 7.362 -25.857 1.00 59.25 79 PRO A C 1
ATOM 605 O O . PRO A 1 79 ? 2.940 6.397 -26.247 1.00 59.25 79 PRO A O 1
ATOM 608 N N . PRO A 1 80 ? 4.913 7.519 -26.151 1.00 64.88 80 PRO A N 1
ATOM 609 C CA . PRO A 1 80 ? 5.653 6.542 -26.936 1.00 64.88 80 PRO A CA 1
ATOM 610 C C . PRO A 1 80 ? 5.569 5.147 -26.289 1.00 64.88 80 PRO A C 1
ATOM 612 O O . PRO A 1 80 ? 5.477 5.037 -25.059 1.00 64.88 80 PRO A O 1
ATOM 615 N N . PRO A 1 81 ? 5.542 4.071 -27.095 1.00 68.25 81 PRO A N 1
ATOM 616 C CA . PRO A 1 81 ? 5.582 2.713 -26.573 1.00 68.25 81 PRO A CA 1
ATOM 617 C C . PRO A 1 81 ? 6.901 2.486 -25.821 1.00 68.25 81 PRO A C 1
ATOM 619 O O . PRO A 1 81 ? 7.962 2.854 -26.316 1.00 68.25 81 PRO A O 1
ATOM 622 N N . ARG A 1 82 ? 6.818 1.879 -24.631 1.00 71.50 82 ARG A N 1
ATOM 623 C CA . ARG A 1 82 ? 7.993 1.514 -23.822 1.00 71.50 82 ARG A CA 1
ATOM 624 C C . ARG A 1 82 ? 8.882 0.521 -24.563 1.00 71.50 82 ARG A C 1
ATOM 626 O O . ARG A 1 82 ? 8.367 -0.331 -25.299 1.00 71.50 82 ARG A O 1
ATOM 633 N N . THR A 1 83 ? 10.186 0.578 -24.314 1.00 82.31 83 THR A N 1
ATOM 634 C CA . THR A 1 83 ? 11.115 -0.443 -24.808 1.00 82.31 83 THR A CA 1
ATOM 635 C C . THR A 1 83 ? 10.847 -1.791 -24.122 1.00 82.31 83 THR A C 1
ATOM 637 O O . THR A 1 83 ? 10.174 -1.888 -23.087 1.00 82.31 83 THR A O 1
ATOM 640 N N . LYS A 1 84 ? 11.342 -2.883 -24.719 1.00 81.88 84 LYS A N 1
ATOM 641 C CA . LYS A 1 84 ? 11.211 -4.227 -24.125 1.00 81.88 84 LYS A CA 1
ATOM 642 C C . LYS A 1 84 ? 11.932 -4.319 -22.776 1.00 81.88 84 LYS A C 1
ATOM 644 O O . LYS A 1 84 ? 11.419 -4.982 -21.876 1.00 81.88 84 LYS A O 1
ATOM 649 N N . GLU A 1 85 ? 13.066 -3.636 -22.652 1.00 81.88 85 GLU A N 1
ATOM 650 C CA . GLU A 1 85 ? 13.892 -3.557 -21.442 1.00 81.88 85 GLU A CA 1
ATOM 651 C C . GLU A 1 85 ? 13.144 -2.834 -20.316 1.00 81.88 85 GLU A C 1
ATOM 653 O O . GLU A 1 85 ? 12.885 -3.441 -19.278 1.00 81.88 85 GLU A O 1
ATOM 658 N N . GLU A 1 86 ? 12.622 -1.628 -20.572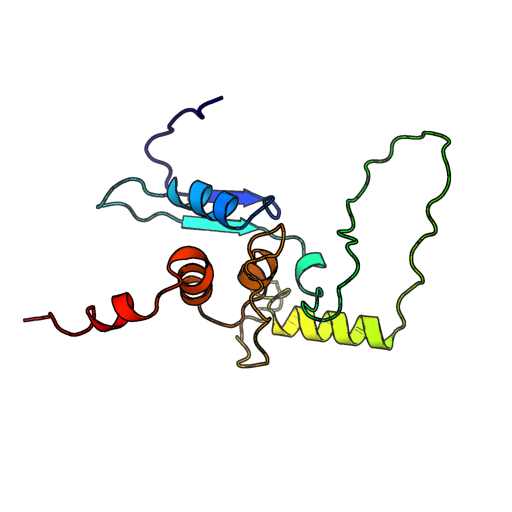 1.00 81.12 86 GLU A N 1
ATOM 659 C CA . GLU A 1 86 ? 11.805 -0.867 -19.609 1.00 81.12 86 GLU A CA 1
ATOM 660 C C . GLU A 1 86 ? 10.583 -1.666 -19.128 1.00 81.12 86 GLU A C 1
ATOM 662 O O . GLU A 1 86 ? 10.174 -1.618 -17.961 1.00 81.12 86 GLU A O 1
ATOM 667 N N . SER A 1 87 ? 9.957 -2.425 -20.036 1.00 82.12 87 SER A N 1
ATOM 668 C CA . SER A 1 87 ? 8.833 -3.286 -19.677 1.00 82.12 87 SER A CA 1
ATOM 669 C C . SER A 1 87 ? 9.253 -4.480 -18.818 1.00 82.12 87 SER A C 1
ATOM 671 O O . SER A 1 87 ? 8.425 -4.945 -18.028 1.00 82.12 87 SER A O 1
ATOM 673 N N . ALA A 1 88 ? 10.454 -5.025 -19.005 1.00 86.12 88 ALA A N 1
ATOM 674 C CA . ALA A 1 88 ? 10.964 -6.138 -18.213 1.00 86.12 88 ALA A CA 1
ATOM 675 C C . ALA A 1 88 ? 11.337 -5.670 -16.801 1.00 86.12 88 ALA A C 1
ATOM 677 O O . ALA A 1 88 ? 10.910 -6.289 -15.826 1.00 86.12 88 ALA A O 1
ATOM 678 N N . GLU A 1 89 ? 12.016 -4.530 -16.690 1.00 86.06 89 GLU A N 1
ATOM 679 C CA . GLU A 1 89 ? 12.369 -3.894 -1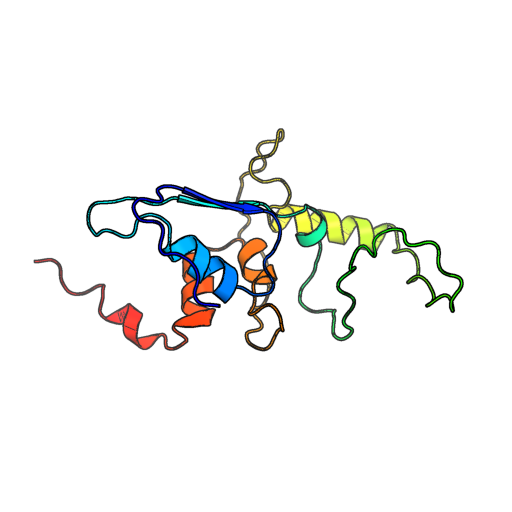5.416 1.00 86.06 89 GLU A CA 1
ATOM 680 C C . GLU A 1 89 ? 11.127 -3.522 -14.606 1.00 86.06 89 GLU A C 1
ATOM 682 O O . GLU A 1 89 ? 11.006 -3.904 -13.443 1.00 86.06 89 GLU A O 1
ATOM 687 N N . SER A 1 90 ? 10.131 -2.900 -15.247 1.00 86.12 90 SER A N 1
ATOM 688 C CA . SER A 1 90 ? 8.840 -2.586 -14.616 1.00 86.12 90 SER A CA 1
ATOM 689 C C . SER A 1 90 ? 8.162 -3.830 -14.020 1.00 86.12 90 SER A C 1
ATOM 691 O O . SER A 1 90 ? 7.560 -3.773 -12.947 1.00 86.12 90 SER A O 1
ATOM 693 N N . LYS A 1 91 ? 8.238 -4.976 -14.713 1.00 87.56 91 LYS A N 1
ATOM 694 C CA . LYS A 1 91 ? 7.669 -6.247 -14.234 1.00 87.56 91 LYS A CA 1
ATOM 695 C C . LYS A 1 91 ? 8.490 -6.839 -13.090 1.00 87.56 91 LYS A C 1
ATOM 697 O O . LYS A 1 91 ? 7.906 -7.340 -12.132 1.00 87.56 91 LYS A O 1
ATOM 702 N N . ALA A 1 92 ? 9.818 -6.779 -13.179 1.00 88.38 92 ALA A N 1
ATOM 703 C CA . ALA A 1 92 ? 10.707 -7.228 -12.114 1.00 88.38 92 ALA A CA 1
ATOM 704 C C . ALA A 1 92 ? 10.475 -6.418 -10.830 1.00 88.38 92 ALA A C 1
ATOM 706 O O . ALA A 1 92 ? 10.295 -7.007 -9.764 1.00 88.38 92 ALA A O 1
ATOM 707 N N . TYR A 1 93 ? 10.360 -5.094 -10.956 1.00 89.06 93 TYR A N 1
ATOM 708 C CA . TYR A 1 93 ? 9.994 -4.191 -9.869 1.00 89.06 93 TYR A CA 1
ATOM 709 C C . TYR A 1 93 ? 8.631 -4.561 -9.275 1.00 89.06 93 TYR A C 1
ATOM 711 O O . TYR A 1 93 ? 8.524 -4.831 -8.079 1.00 89.06 93 TYR A O 1
ATOM 719 N N . ALA A 1 94 ? 7.596 -4.692 -10.114 1.00 89.88 94 ALA A N 1
ATOM 720 C CA . ALA A 1 94 ? 6.260 -5.069 -9.658 1.00 89.88 94 ALA A CA 1
ATOM 721 C C . ALA A 1 94 ? 6.255 -6.380 -8.858 1.00 89.88 94 ALA A C 1
ATOM 723 O O . ALA A 1 94 ? 5.552 -6.492 -7.853 1.00 89.88 94 ALA A O 1
ATOM 724 N N . ARG A 1 95 ? 7.062 -7.360 -9.277 1.00 88.62 95 ARG A N 1
ATOM 725 C CA . ARG A 1 95 ? 7.223 -8.633 -8.572 1.00 88.62 95 ARG A CA 1
ATOM 726 C C . ARG A 1 95 ? 7.869 -8.449 -7.200 1.00 88.62 95 ARG A C 1
ATOM 728 O O . ARG A 1 95 ? 7.340 -8.971 -6.222 1.00 88.62 95 ARG A O 1
ATOM 735 N N . LEU A 1 96 ? 8.963 -7.693 -7.111 1.00 88.94 96 LEU A N 1
ATOM 736 C CA . LEU A 1 96 ? 9.662 -7.423 -5.846 1.00 88.94 96 LEU A CA 1
ATOM 737 C C . LEU A 1 96 ? 8.779 -6.663 -4.843 1.00 88.94 96 LEU A C 1
ATOM 739 O O . LEU A 1 96 ? 8.804 -6.955 -3.649 1.00 88.94 96 LEU A O 1
ATOM 743 N N . HIS A 1 97 ? 7.926 -5.765 -5.339 1.00 89.56 97 HIS A N 1
ATOM 744 C CA . HIS A 1 97 ? 6.976 -4.988 -4.538 1.00 89.56 97 HIS A CA 1
ATOM 745 C C . HIS A 1 97 ? 5.627 -5.690 -4.316 1.00 89.56 97 HIS A C 1
ATOM 747 O O . HIS A 1 97 ? 4.716 -5.147 -3.687 1.00 89.56 97 HIS A O 1
ATOM 753 N N . GLY A 1 98 ? 5.517 -6.947 -4.755 1.00 88.38 98 GLY A N 1
ATOM 754 C CA . GLY A 1 98 ? 4.458 -7.867 -4.369 1.00 88.38 98 GLY A CA 1
ATOM 755 C C . GLY A 1 98 ? 3.188 -7.839 -5.198 1.00 88.38 98 GLY A C 1
ATOM 756 O O . GLY A 1 98 ? 2.135 -8.203 -4.680 1.00 88.38 98 GLY A O 1
ATOM 757 N N . GLY A 1 99 ? 3.285 -7.470 -6.472 1.00 88.69 99 GLY A N 1
ATOM 758 C CA . GLY A 1 99 ? 2.181 -7.568 -7.427 1.00 88.69 99 GLY A CA 1
ATOM 759 C C . GLY A 1 99 ? 1.709 -8.997 -7.707 1.00 88.69 99 GLY A C 1
ATOM 760 O O . GLY A 1 99 ? 0.682 -9.180 -8.351 1.00 88.69 99 GLY A O 1
ATOM 761 N N . GLU A 1 100 ? 2.435 -10.005 -7.217 1.00 89.06 100 GLU A N 1
ATOM 762 C CA . GLU A 1 100 ? 2.108 -11.428 -7.370 1.00 89.06 100 GLU A CA 1
ATOM 763 C C . GLU A 1 100 ? 1.865 -12.147 -6.027 1.00 89.06 100 GLU A C 1
ATOM 765 O O . GLU A 1 100 ? 1.653 -13.364 -6.013 1.00 89.06 100 GLU A O 1
ATOM 770 N N . ARG A 1 101 ? 1.882 -11.415 -4.901 1.00 87.12 101 ARG A N 1
ATOM 771 C CA . ARG A 1 101 ? 1.583 -11.976 -3.572 1.00 87.12 101 ARG A CA 1
ATOM 772 C C . ARG A 1 101 ? 0.114 -12.387 -3.485 1.00 87.12 101 ARG A C 1
ATOM 774 O O . ARG A 1 101 ? -0.756 -11.703 -4.019 1.00 87.12 101 ARG A O 1
ATOM 781 N N . GLY A 1 102 ? -0.160 -13.508 -2.826 1.00 82.44 102 GLY A N 1
ATOM 782 C CA . GLY A 1 102 ? -1.494 -14.102 -2.716 1.00 82.44 102 GLY A CA 1
ATOM 783 C C . GLY A 1 102 ? -2.054 -14.645 -4.036 1.00 82.44 102 GLY A C 1
ATOM 784 O O . GLY A 1 102 ? -3.220 -15.029 -4.092 1.00 82.44 102 GLY A O 1
ATOM 785 N N . GL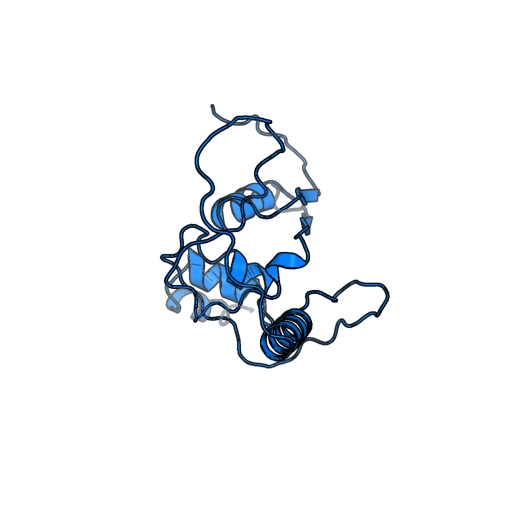Y A 1 103 ? -1.253 -14.665 -5.108 1.00 84.81 103 GLY A N 1
ATOM 786 C CA . GLY A 1 103 ? -1.638 -15.222 -6.401 1.00 84.81 103 GLY A CA 1
ATOM 787 C C . GLY A 1 103 ? -1.464 -16.742 -6.479 1.00 84.81 103 GLY A C 1
ATOM 788 O O . GLY A 1 103 ? -0.927 -17.384 -5.579 1.00 84.81 103 GLY A O 1
ATOM 789 N N . ILE A 1 104 ? -1.846 -17.322 -7.622 1.00 86.25 104 ILE A N 1
ATOM 790 C CA . ILE A 1 104 ? -1.741 -18.772 -7.892 1.00 86.25 104 ILE A CA 1
ATOM 791 C C . ILE A 1 104 ? -0.304 -19.284 -7.694 1.00 86.25 104 ILE A C 1
ATOM 793 O O . ILE A 1 104 ? -0.095 -20.384 -7.191 1.00 86.25 104 ILE A O 1
ATOM 797 N N . GLY A 1 105 ? 0.691 -18.466 -8.046 1.00 83.69 105 GLY A N 1
ATOM 798 C CA . GLY A 1 105 ? 2.106 -18.805 -7.907 1.00 83.69 105 GLY A CA 1
ATOM 799 C C . GLY A 1 105 ? 2.656 -18.761 -6.478 1.00 83.69 105 GLY A C 1
ATOM 800 O O . GLY A 1 105 ? 3.837 -19.052 -6.320 1.00 83.69 105 GLY A O 1
ATOM 801 N N . ARG A 1 106 ? 1.853 -18.372 -5.469 1.00 84.69 106 ARG A N 1
ATOM 802 C CA . ARG A 1 106 ? 2.238 -18.291 -4.042 1.00 84.69 106 ARG A CA 1
ATOM 803 C C . ARG A 1 106 ? 3.582 -17.592 -3.807 1.00 84.69 106 ARG A C 1
ATOM 805 O O . ARG A 1 106 ? 4.401 -18.013 -2.991 1.00 84.69 106 ARG A O 1
ATOM 812 N N . ARG A 1 107 ? 3.850 -16.531 -4.575 1.00 83.62 107 ARG A N 1
ATOM 813 C CA . ARG A 1 107 ? 5.098 -15.755 -4.499 1.00 83.62 107 ARG A CA 1
ATOM 814 C C . ARG A 1 107 ? 5.013 -14.762 -3.343 1.00 83.62 107 ARG A C 1
ATOM 816 O O . ARG A 1 107 ? 5.024 -13.555 -3.552 1.00 83.62 107 ARG A O 1
ATOM 823 N N . ASP A 1 108 ? 4.902 -15.302 -2.133 1.00 84.00 108 ASP A N 1
ATOM 824 C CA . ASP A 1 108 ? 4.638 -14.552 -0.898 1.00 84.00 108 ASP A CA 1
ATOM 825 C C . ASP A 1 108 ? 5.908 -14.118 -0.160 1.00 84.00 108 ASP A C 1
ATOM 827 O O . ASP A 1 108 ? 5.838 -13.422 0.854 1.00 84.00 108 ASP A O 1
ATOM 831 N N . ILE A 1 109 ? 7.078 -14.485 -0.689 1.00 84.19 109 ILE A N 1
ATOM 832 C CA . ILE A 1 109 ? 8.372 -14.078 -0.145 1.00 84.19 109 ILE A CA 1
ATOM 833 C C . ILE A 1 109 ? 8.483 -12.552 -0.210 1.00 84.19 109 ILE A C 1
ATOM 835 O O . ILE A 1 109 ? 8.347 -11.932 -1.267 1.00 84.19 109 ILE A O 1
ATOM 839 N N . VAL A 1 110 ? 8.746 -11.946 0.945 1.00 81.69 110 VAL A N 1
ATOM 840 C CA . VAL A 1 110 ? 9.005 -10.514 1.068 1.00 81.69 110 VAL A CA 1
ATOM 841 C C . VAL A 1 110 ? 10.500 -10.282 0.888 1.00 81.69 110 VAL A C 1
ATOM 843 O O . VAL A 1 110 ? 11.305 -10.705 1.714 1.00 81.69 110 VAL A O 1
ATOM 846 N N . PHE A 1 111 ? 10.875 -9.614 -0.200 1.00 77.31 111 PHE A N 1
ATOM 847 C CA . PHE A 1 111 ? 12.267 -9.261 -0.453 1.00 77.31 111 PHE A CA 1
ATOM 848 C C . PHE A 1 111 ? 12.647 -8.012 0.348 1.00 77.31 111 PHE A C 1
ATOM 850 O O . PHE A 1 111 ? 12.023 -6.958 0.201 1.00 77.31 111 PHE A O 1
ATOM 857 N N . ALA A 1 112 ? 13.699 -8.118 1.161 1.00 69.25 112 ALA A N 1
ATOM 858 C CA . ALA A 1 112 ? 14.364 -6.978 1.787 1.00 69.25 112 ALA A CA 1
ATOM 859 C C . ALA A 1 112 ? 15.202 -6.235 0.728 1.00 69.25 112 ALA A C 1
ATOM 861 O O . ALA A 1 112 ? 16.420 -6.361 0.674 1.00 69.25 112 ALA A O 1
ATOM 862 N N . GLY A 1 113 ? 14.521 -5.562 -0.198 1.00 69.50 113 GLY A N 1
ATOM 863 C CA . GLY A 1 113 ? 15.127 -4.772 -1.270 1.00 69.50 113 GLY A CA 1
ATOM 864 C C . GLY A 1 113 ? 14.993 -3.268 -1.043 1.00 69.50 113 GLY A C 1
ATOM 865 O O . GLY A 1 113 ? 14.645 -2.814 0.048 1.00 69.50 113 GLY A O 1
ATOM 866 N N . VAL A 1 114 ? 15.239 -2.501 -2.108 1.00 71.38 114 VAL A N 1
ATOM 867 C CA . VAL A 1 114 ? 15.037 -1.046 -2.137 1.00 71.38 114 VAL A CA 1
ATOM 868 C C . VAL A 1 114 ? 13.578 -0.738 -1.810 1.00 71.38 114 VAL A C 1
ATOM 870 O O . VAL A 1 114 ? 12.667 -1.136 -2.533 1.00 71.38 114 VAL A O 1
ATOM 873 N N . GLN A 1 115 ? 13.359 -0.049 -0.696 1.00 78.69 115 GLN A N 1
ATOM 874 C CA . GLN A 1 115 ? 12.043 0.429 -0.303 1.00 78.69 115 GLN A CA 1
ATOM 875 C C . GLN A 1 115 ? 11.670 1.639 -1.161 1.00 78.69 115 GLN A C 1
ATOM 877 O O . GLN A 1 115 ? 12.500 2.511 -1.419 1.00 78.69 115 GLN A O 1
ATOM 882 N N . THR A 1 116 ? 10.412 1.704 -1.587 1.00 80.38 116 THR A N 1
ATOM 883 C CA . THR A 1 116 ? 9.902 2.861 -2.318 1.00 80.38 116 THR A CA 1
ATOM 884 C C . THR A 1 116 ? 9.927 4.096 -1.420 1.00 80.38 116 THR A C 1
ATOM 886 O O . THR A 1 116 ? 9.465 4.023 -0.278 1.00 80.38 116 THR A O 1
ATOM 889 N N . SER A 1 117 ? 10.460 5.215 -1.918 1.00 82.06 117 SER A N 1
ATOM 890 C CA . SER A 1 117 ? 10.527 6.458 -1.150 1.00 82.06 117 SER A CA 1
ATOM 891 C C . SER A 1 117 ? 9.119 6.961 -0.824 1.00 82.06 117 SER A C 1
ATOM 893 O O . SER A 1 117 ? 8.203 6.923 -1.653 1.00 82.06 117 SER A O 1
ATOM 895 N N . LEU A 1 118 ? 8.918 7.381 0.423 1.00 85.62 118 LEU A N 1
ATOM 896 C CA . LEU A 1 118 ? 7.665 7.980 0.851 1.00 85.62 118 LEU A CA 1
ATOM 897 C C . LEU A 1 118 ? 7.694 9.472 0.516 1.00 85.62 118 LEU A C 1
ATOM 899 O O . LEU A 1 118 ? 8.567 10.200 0.979 1.00 85.62 118 LEU A O 1
ATOM 903 N N . ASN A 1 119 ? 6.743 9.924 -0.299 1.00 84.12 119 ASN A N 1
ATOM 904 C CA . ASN A 1 119 ? 6.555 11.341 -0.586 1.00 84.12 119 ASN A CA 1
ATOM 905 C C . ASN A 1 119 ? 5.230 11.810 0.020 1.00 84.12 119 ASN A C 1
ATOM 907 O O . ASN A 1 119 ? 4.166 11.567 -0.546 1.00 84.12 119 ASN A O 1
ATOM 911 N N . LEU A 1 120 ? 5.313 12.496 1.161 1.00 82.94 120 LEU A N 1
ATOM 912 C CA . LEU A 1 120 ? 4.152 13.021 1.887 1.00 82.94 120 LEU A CA 1
ATOM 913 C C . LEU A 1 120 ? 3.432 14.147 1.133 1.00 82.94 120 LEU A C 1
ATOM 915 O O . LEU A 1 120 ? 2.248 14.371 1.353 1.00 82.94 120 LEU A O 1
ATOM 919 N N . ASN A 1 121 ? 4.131 14.823 0.219 1.00 83.75 121 ASN A N 1
ATOM 920 C CA . ASN A 1 121 ? 3.584 15.925 -0.572 1.00 83.75 121 ASN A CA 1
ATOM 921 C C . ASN A 1 121 ? 2.913 15.451 -1.871 1.00 83.75 121 ASN A C 1
ATOM 923 O O . ASN A 1 121 ? 2.494 16.277 -2.680 1.00 83.75 121 ASN A O 1
ATOM 927 N N . ALA A 1 122 ? 2.864 14.140 -2.124 1.00 84.62 122 ALA A N 1
ATOM 928 C CA . ALA A 1 122 ? 2.154 13.601 -3.274 1.00 84.62 122 ALA A CA 1
ATOM 929 C C . ALA A 1 122 ? 0.633 13.730 -3.088 1.00 84.62 122 ALA A C 1
ATOM 931 O O . ALA A 1 122 ? 0.124 13.553 -1.983 1.00 84.62 122 ALA A O 1
ATOM 932 N N . ASP A 1 123 ? -0.099 13.948 -4.186 1.00 87.06 123 ASP A N 1
ATOM 933 C CA . ASP A 1 123 ? -1.569 14.066 -4.181 1.00 87.06 123 ASP A CA 1
ATOM 934 C C . ASP A 1 123 ? -2.279 12.854 -3.552 1.00 87.06 123 ASP A C 1
ATOM 936 O O . ASP A 1 123 ? -3.421 12.963 -3.112 1.00 87.06 123 ASP A O 1
ATOM 940 N N . ASP A 1 124 ? -1.632 11.684 -3.549 1.00 87.25 124 ASP A N 1
ATOM 941 C CA . ASP A 1 124 ? -2.167 10.441 -2.999 1.00 87.25 124 ASP A CA 1
ATOM 942 C C . ASP A 1 124 ? -1.735 10.167 -1.547 1.00 87.25 124 ASP A C 1
ATOM 944 O O . ASP A 1 124 ? -2.076 9.112 -1.008 1.00 87.25 124 ASP A O 1
ATOM 948 N N . GLU A 1 125 ? -1.017 11.096 -0.904 1.00 89.31 125 GLU A N 1
ATOM 949 C CA . GLU A 1 125 ? -0.505 10.987 0.473 1.00 89.31 125 GLU A CA 1
ATOM 950 C C . GLU A 1 125 ? 0.369 9.732 0.691 1.00 89.31 125 GLU A C 1
ATOM 952 O O . GLU A 1 125 ? 0.331 9.090 1.743 1.00 89.31 125 GLU A O 1
ATOM 957 N N . GLY A 1 126 ? 1.119 9.310 -0.334 1.00 88.69 126 GLY A N 1
ATOM 958 C CA . GLY A 1 126 ? 1.975 8.123 -0.251 1.00 88.69 126 GLY A CA 1
ATOM 959 C C . GLY A 1 126 ? 1.215 6.794 -0.343 1.00 88.69 126 GLY A C 1
ATOM 960 O O . GLY A 1 126 ? 1.766 5.739 -0.014 1.00 88.69 126 GLY A O 1
ATOM 961 N N . LEU A 1 127 ? -0.035 6.802 -0.818 1.00 91.50 127 LEU A N 1
ATOM 962 C CA . LEU A 1 127 ? -0.849 5.598 -1.003 1.00 91.50 127 LEU A CA 1
ATOM 963 C C . LEU A 1 127 ? -0.167 4.556 -1.906 1.00 91.50 127 LEU A C 1
ATOM 965 O O . LEU A 1 127 ? -0.212 3.360 -1.604 1.00 91.50 127 LEU A O 1
ATOM 969 N N . CYS A 1 128 ? 0.492 4.975 -2.990 1.00 90.00 128 CYS A N 1
ATOM 970 C CA . CYS A 1 128 ? 1.248 4.047 -3.837 1.00 90.00 128 CYS A CA 1
ATOM 971 C C . CYS A 1 128 ? 2.407 3.386 -3.069 1.00 90.00 128 CYS A C 1
ATOM 973 O O . CYS A 1 128 ? 2.540 2.158 -3.110 1.00 90.00 128 CYS A O 1
ATOM 975 N N . THR A 1 129 ? 3.169 4.161 -2.290 1.00 91.12 129 THR A N 1
ATOM 976 C CA . THR A 1 129 ? 4.228 3.648 -1.403 1.00 91.12 129 THR A CA 1
ATOM 977 C C . THR A 1 129 ? 3.662 2.659 -0.383 1.00 91.12 129 THR A C 1
ATOM 979 O O . THR A 1 129 ? 4.221 1.580 -0.185 1.00 91.12 129 THR A O 1
ATOM 982 N N . PHE A 1 130 ? 2.504 2.956 0.213 1.00 92.25 130 PHE A N 1
ATOM 983 C CA . PHE A 1 130 ? 1.819 2.069 1.159 1.00 92.25 130 PHE A CA 1
ATOM 984 C C . PHE A 1 130 ? 1.416 0.716 0.544 1.00 92.25 130 PHE A C 1
ATOM 986 O O . PHE A 1 130 ? 1.473 -0.328 1.202 1.00 92.25 130 PHE A O 1
ATOM 993 N N . VAL A 1 131 ? 1.021 0.695 -0.730 1.00 91.94 131 VAL A N 1
ATOM 994 C CA . VAL A 1 131 ? 0.668 -0.548 -1.436 1.00 91.94 131 VAL A CA 1
ATOM 995 C C . VAL A 1 131 ? 1.908 -1.366 -1.779 1.00 91.94 131 VAL A C 1
ATOM 997 O O . VAL A 1 131 ? 1.931 -2.577 -1.530 1.00 91.94 131 VAL A O 1
ATOM 1000 N N . GLN A 1 132 ? 2.926 -0.703 -2.324 1.00 91.56 132 GLN A N 1
ATOM 1001 C CA . GLN A 1 132 ? 4.143 -1.316 -2.859 1.00 91.56 132 GLN A CA 1
ATOM 1002 C C . GLN A 1 132 ? 5.188 -1.652 -1.792 1.00 91.56 132 GLN A C 1
ATOM 1004 O O . GLN A 1 132 ? 6.147 -2.368 -2.081 1.00 91.56 132 GLN A O 1
ATOM 1009 N N . THR A 1 133 ? 5.023 -1.157 -0.564 1.00 90.38 133 THR A N 1
ATOM 1010 C CA . THR A 1 133 ? 5.985 -1.390 0.514 1.00 90.38 133 THR A CA 1
ATOM 1011 C C . THR A 1 133 ? 6.274 -2.879 0.710 1.00 90.38 133 THR A C 1
ATOM 1013 O O . THR A 1 133 ? 5.374 -3.732 0.704 1.00 90.38 133 THR A O 1
ATOM 1016 N N . THR A 1 134 ? 7.557 -3.188 0.871 1.00 89.69 134 THR A N 1
ATOM 1017 C CA . THR A 1 134 ? 8.028 -4.506 1.308 1.00 89.69 134 THR A CA 1
ATOM 1018 C C . THR A 1 134 ? 8.207 -4.546 2.824 1.00 89.69 134 THR A C 1
ATOM 1020 O O . THR A 1 134 ? 8.402 -5.614 3.393 1.00 89.69 134 THR A O 1
ATOM 1023 N N . GLN A 1 135 ? 8.078 -3.407 3.505 1.00 87.75 135 GLN A N 1
ATOM 1024 C CA . GLN A 1 135 ? 8.140 -3.319 4.957 1.00 87.75 135 GLN A CA 1
ATOM 1025 C C . GLN A 1 135 ? 6.752 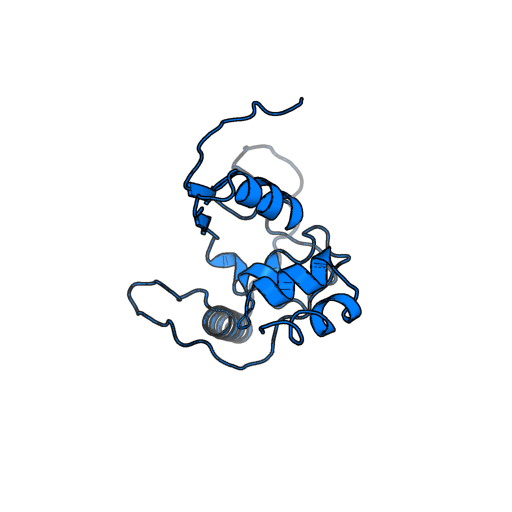-3.415 5.605 1.00 87.75 135 GLN A C 1
ATOM 1027 O O . GLN A 1 135 ? 5.710 -3.518 4.954 1.00 87.75 135 GLN A O 1
ATOM 1032 N N . CYS A 1 136 ? 6.729 -3.367 6.938 1.00 88.12 136 CYS A N 1
ATOM 1033 C CA . CYS A 1 136 ? 5.488 -3.301 7.694 1.00 88.12 136 CYS A CA 1
ATOM 1034 C C . CYS A 1 136 ? 4.687 -2.047 7.303 1.00 88.12 136 CYS A C 1
ATOM 1036 O O . CYS A 1 136 ? 5.139 -0.923 7.509 1.00 88.12 136 CYS A O 1
ATOM 1038 N N . ARG A 1 137 ? 3.458 -2.236 6.808 1.00 90.31 137 ARG A N 1
ATOM 1039 C CA . ARG A 1 137 ? 2.538 -1.138 6.451 1.00 90.31 137 ARG A CA 1
ATOM 1040 C C . ARG A 1 137 ? 2.224 -0.203 7.619 1.00 90.31 137 ARG A C 1
ATOM 1042 O O . ARG A 1 137 ? 1.973 0.973 7.390 1.00 90.31 137 ARG A O 1
ATOM 1049 N N . ARG A 1 138 ? 2.301 -0.692 8.863 1.00 88.62 138 ARG A N 1
ATOM 1050 C CA . ARG A 1 138 ? 2.164 0.149 10.062 1.00 88.62 138 ARG A CA 1
ATOM 1051 C C . ARG A 1 138 ? 3.300 1.168 10.182 1.00 88.62 138 ARG A C 1
ATOM 1053 O O . ARG A 1 138 ? 3.037 2.272 10.623 1.00 88.62 138 ARG A O 1
ATOM 1060 N N . LYS A 1 139 ? 4.526 0.839 9.752 1.00 88.62 139 LYS A N 1
ATOM 1061 C CA . LYS A 1 139 ? 5.633 1.811 9.738 1.00 88.62 139 LYS A CA 1
ATOM 1062 C C . LYS A 1 139 ? 5.356 2.949 8.759 1.00 88.62 139 LYS A C 1
ATOM 1064 O O . LYS A 1 139 ? 5.487 4.100 9.139 1.00 88.62 139 LYS A O 1
ATOM 1069 N N . VAL A 1 140 ? 4.895 2.617 7.549 1.00 89.62 140 VAL A N 1
ATOM 1070 C CA . VAL A 1 140 ? 4.501 3.624 6.547 1.00 89.62 140 VAL A CA 1
ATOM 1071 C C . VAL A 1 140 ? 3.355 4.486 7.074 1.00 89.62 140 VAL A C 1
ATOM 1073 O O . VAL A 1 140 ? 3.393 5.696 6.923 1.00 89.62 140 VAL A O 1
ATOM 1076 N N . TRP A 1 141 ? 2.358 3.883 7.730 1.00 89.88 141 TRP A N 1
ATOM 1077 C CA . TRP A 1 141 ? 1.279 4.636 8.377 1.00 89.88 141 TRP A CA 1
ATOM 1078 C C . TRP A 1 141 ? 1.841 5.644 9.389 1.00 89.88 141 TRP A C 1
ATOM 1080 O O . TRP A 1 141 ? 1.591 6.835 9.241 1.00 89.88 141 TRP A O 1
ATOM 1090 N N . VAL A 1 142 ? 2.624 5.192 10.371 1.00 89.69 142 VAL A N 1
ATOM 1091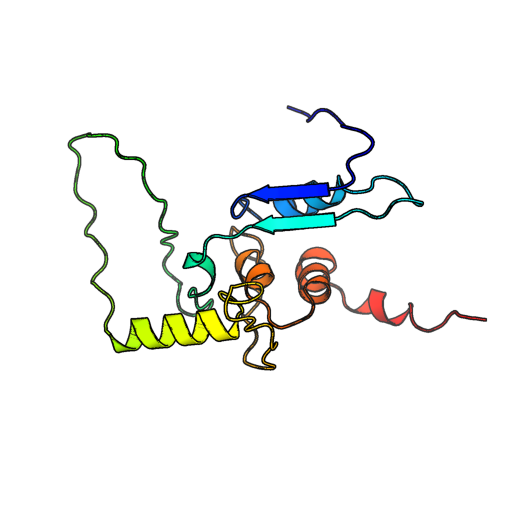 C CA . VAL A 1 142 ? 3.225 6.070 11.392 1.00 89.69 142 VAL A CA 1
ATOM 1092 C C . VAL A 1 142 ? 4.022 7.205 10.744 1.00 89.69 142 VAL A C 1
ATOM 1094 O O . VAL A 1 142 ? 3.895 8.356 11.142 1.00 89.69 142 VAL A O 1
ATOM 1097 N N . GLU A 1 143 ? 4.817 6.912 9.718 1.00 88.94 143 GLU A N 1
ATOM 1098 C CA . GLU A 1 143 ? 5.609 7.931 9.024 1.00 88.94 143 GLU A CA 1
ATOM 1099 C C . GLU A 1 143 ? 4.732 8.986 8.327 1.00 88.94 143 GLU A C 1
ATOM 1101 O O . GLU A 1 143 ? 5.070 10.166 8.351 1.00 88.94 143 GLU A O 1
ATOM 1106 N N . VAL A 1 144 ? 3.585 8.585 7.761 1.00 88.75 144 VAL A N 1
ATOM 1107 C CA . VAL A 1 144 ? 2.637 9.511 7.118 1.00 88.75 144 VAL A CA 1
ATOM 1108 C C . VAL A 1 144 ? 1.879 10.377 8.124 1.00 88.75 144 VAL A C 1
ATOM 1110 O O . VAL A 1 144 ? 1.674 11.559 7.864 1.00 88.75 144 VAL A O 1
ATOM 1113 N N . PHE A 1 145 ? 1.424 9.800 9.238 1.00 87.25 145 PHE A N 1
ATOM 1114 C CA . PHE A 1 145 ? 0.445 10.454 10.116 1.00 87.25 145 PHE A CA 1
ATOM 1115 C C . PHE A 1 145 ? 1.001 10.913 11.461 1.00 87.25 145 PHE A C 1
ATOM 1117 O O . PHE A 1 145 ? 0.530 11.919 11.985 1.00 87.25 145 PHE A O 1
ATOM 1124 N N . ASP A 1 146 ? 1.988 10.206 12.008 1.00 83.44 146 ASP A N 1
ATOM 1125 C CA . ASP A 1 146 ? 2.508 10.490 13.344 1.00 83.44 146 ASP A CA 1
ATOM 1126 C C . ASP A 1 146 ? 3.782 11.326 13.293 1.00 83.44 146 ASP A C 1
ATOM 1128 O O . ASP A 1 146 ? 4.013 12.071 14.238 1.00 83.44 146 ASP A O 1
ATOM 1132 N N . GLY A 1 147 ? 4.581 11.234 12.215 1.00 62.69 147 GLY A N 1
ATOM 1133 C CA . GLY A 1 147 ? 5.635 12.185 11.803 1.00 62.69 147 GLY A CA 1
ATOM 1134 C C . GLY A 1 147 ? 6.697 12.597 12.840 1.00 62.69 147 GLY A C 1
ATOM 1135 O O . GLY A 1 147 ? 7.604 13.359 12.517 1.00 62.69 147 GLY A O 1
ATOM 1136 N N . ASN A 1 148 ? 6.614 12.105 14.073 1.00 53.69 148 ASN A N 1
ATOM 1137 C CA . ASN A 1 148 ? 7.429 12.486 15.206 1.00 53.69 148 ASN A CA 1
ATOM 1138 C C . ASN A 1 148 ? 7.868 11.205 15.941 1.00 53.69 148 ASN A C 1
ATOM 1140 O O . ASN A 1 148 ? 7.088 10.623 16.702 1.00 53.69 148 ASN A O 1
ATOM 1144 N N . PRO A 1 149 ? 9.103 10.731 15.705 1.00 50.97 149 PRO A N 1
ATOM 1145 C CA . PRO A 1 149 ? 9.596 9.447 16.208 1.00 50.97 149 PRO A CA 1
ATOM 1146 C C . PRO A 1 149 ? 9.764 9.369 17.739 1.00 50.97 149 PRO A C 1
ATOM 1148 O O . PRO A 1 149 ? 10.113 8.306 18.251 1.00 50.97 149 PRO A O 1
ATOM 1151 N N . GLU A 1 150 ? 9.502 10.447 18.481 1.00 51.06 150 GLU A N 1
ATOM 1152 C CA . GLU A 1 150 ? 9.633 10.505 19.945 1.00 51.06 150 GLU A CA 1
ATOM 1153 C C . GLU A 1 150 ? 8.601 9.622 20.684 1.00 51.06 150 GLU A C 1
ATOM 1155 O O . GLU A 1 150 ? 8.946 8.950 21.654 1.00 51.06 150 GLU A O 1
ATOM 1160 N N . HIS A 1 151 ? 7.366 9.497 20.185 1.00 49.34 151 HIS A N 1
ATOM 1161 C CA . HIS A 1 151 ? 6.279 8.810 20.914 1.00 49.34 151 HIS A CA 1
ATOM 1162 C C . HIS A 1 151 ? 6.359 7.273 20.876 1.00 49.34 151 HIS A C 1
ATOM 1164 O O . HIS A 1 151 ? 5.655 6.584 21.613 1.00 49.34 151 HIS A O 1
ATOM 1170 N N . LEU A 1 152 ? 7.226 6.699 20.034 1.00 49.84 152 LEU A N 1
ATOM 1171 C CA . LEU A 1 152 ? 7.417 5.246 19.957 1.00 49.84 152 LEU A CA 1
ATOM 1172 C C . LEU A 1 152 ? 8.485 4.720 20.924 1.00 49.84 152 LEU A C 1
ATOM 1174 O O . LEU A 1 152 ? 8.599 3.505 21.083 1.00 49.84 152 LEU A O 1
ATOM 1178 N N . ARG A 1 153 ? 9.246 5.598 21.593 1.00 47.56 153 ARG A N 1
ATOM 1179 C CA . ARG A 1 153 ? 10.252 5.189 22.588 1.00 47.56 153 ARG A CA 1
ATOM 1180 C C . ARG A 1 153 ? 9.668 4.912 23.974 1.00 47.56 153 ARG A C 1
ATOM 1182 O O . ARG A 1 153 ? 10.270 4.153 24.725 1.00 47.56 153 ARG A O 1
ATOM 1189 N N . GLU A 1 154 ? 8.486 5.434 24.291 1.00 45.59 154 GLU A N 1
ATOM 1190 C CA . GLU A 1 154 ? 7.892 5.286 25.631 1.00 45.59 154 GLU A CA 1
ATOM 1191 C C . GLU A 1 154 ? 7.051 4.011 25.809 1.00 45.59 154 GLU A C 1
ATOM 1193 O O . GLU A 1 154 ? 6.786 3.597 26.932 1.00 45.59 154 GLU A O 1
ATOM 1198 N N . SER A 1 155 ? 6.693 3.307 24.730 1.00 49.75 155 SER A N 1
ATOM 1199 C CA . SER A 1 155 ? 5.861 2.091 24.829 1.00 49.75 155 SER A CA 1
ATOM 1200 C C . SER A 1 155 ? 6.628 0.795 25.141 1.00 49.75 155 SER A C 1
ATOM 1202 O O . SER A 1 155 ? 6.016 -0.267 25.235 1.00 49.75 155 SER A O 1
ATOM 1204 N N . HIS A 1 156 ? 7.951 0.860 25.344 1.00 45.16 156 HIS A N 1
ATOM 1205 C CA . HIS A 1 156 ? 8.785 -0.299 25.700 1.00 45.16 156 HIS A CA 1
ATOM 1206 C C . HIS A 1 156 ? 9.291 -0.315 27.155 1.00 45.16 156 HIS A C 1
ATOM 1208 O O . HIS A 1 156 ? 10.039 -1.222 27.515 1.00 45.16 156 HIS A O 1
ATOM 1214 N N . ILE A 1 157 ? 8.853 0.614 28.014 1.00 47.09 157 ILE A N 1
ATOM 1215 C CA . ILE A 1 157 ? 9.139 0.578 29.460 1.00 47.09 157 ILE A CA 1
ATOM 1216 C C . ILE A 1 157 ? 7.834 0.764 30.239 1.00 47.09 157 ILE A C 1
ATOM 1218 O O . ILE A 1 157 ? 7.576 1.826 30.786 1.00 47.09 157 ILE A O 1
ATOM 1222 N N . ALA A 1 158 ? 6.991 -0.266 30.256 1.00 39.78 158 ALA A N 1
ATOM 1223 C CA . ALA A 1 158 ? 6.035 -0.525 31.336 1.00 39.78 158 ALA A CA 1
ATOM 1224 C C . ALA A 1 158 ? 5.332 -1.864 31.076 1.00 39.78 158 ALA A C 1
ATOM 1226 O O . ALA A 1 158 ? 4.222 -1.922 30.552 1.00 39.78 158 ALA A O 1
ATOM 1227 N N . ALA A 1 159 ? 5.989 -2.954 31.453 1.00 33.69 159 ALA A N 1
ATOM 1228 C CA . ALA A 1 159 ? 5.289 -4.146 31.910 1.00 33.69 159 ALA A CA 1
ATOM 1229 C C . ALA A 1 159 ? 5.859 -4.480 33.302 1.00 33.69 159 ALA A C 1
ATOM 1231 O O . ALA A 1 159 ? 7.073 -4.340 33.468 1.00 33.69 159 ALA A O 1
ATOM 1232 N N . PRO A 1 160 ? 4.997 -4.796 34.286 1.00 44.56 160 PRO A N 1
ATOM 1233 C CA . PRO A 1 160 ? 5.378 -4.990 35.686 1.00 44.56 160 PRO A CA 1
ATOM 1234 C C . PRO A 1 160 ? 6.298 -6.194 35.906 1.00 44.56 160 PRO A C 1
ATOM 1236 O O . PRO A 1 160 ? 6.197 -7.171 35.127 1.00 44.56 160 PRO A O 1
#